Protein AF-A0A9X2BJW7-F1 (afdb_monomer)

Mean predicted aligned error: 13.59 Å

Foldseek 3Di:
DDDDPVNVVVVVVVVVVCCCVPPVPPDDLPDQDDDPVDGVLVVLLVVLQVQLVVLQCQLPDWDPDPPPDPDDIDHDPCSVVSNVVSVVSVVVSVVSVVSPPD

Secondary structure (DSSP, 8-state):
----HHHHHHHHHHHHHHHHHHTS-----S---B-SS-BHHHHHHHHHHHHHHHHHHH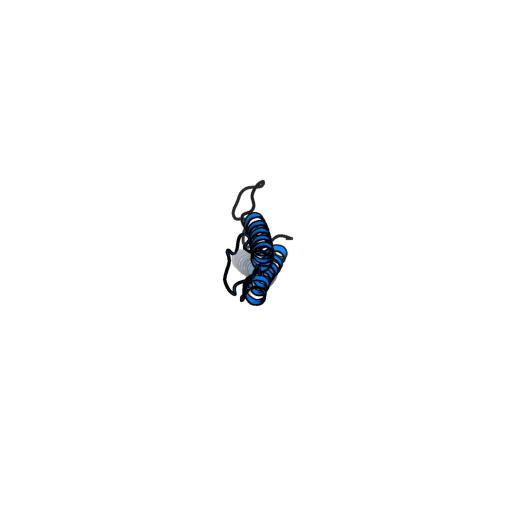HH-------SSS------TTHHHHHHHHHHHHHHHHHHHHHH--

Nearest PDB structures (foldseek):
  6pe5-assembly1_F  TM=5.100E-01  e=5.470E+00  Saccharomyces cerevisiae S288C
  5nx8-assembly1_D  TM=3.318E-01  e=5.470E+00  Homo sapiens neanderthalensis

pLDDT: mean 80.46, std 16.01, range [47.25, 98.38]

Radius of gyration: 28.2 Å; Cα contacts (8 Å, |Δi|>4): 77; chains: 1; bounding box: 73×37×74 Å

Organism: NCBI:txid2847292

Solvent-accessible surface area (backbone atoms only — not comparable to full-atom values): 6011 Å² total; per-residue (Å²): 136,85,81,50,74,67,61,53,52,52,55,50,50,54,50,51,52,49,42,44,70,74,69,45,80,83,68,71,77,92,76,80,55,66,60,98,88,44,47,53,63,57,57,50,31,52,48,24,49,51,52,19,56,49,23,47,49,58,27,65,40,65,54,79,85,66,63,99,61,99,65,69,75,48,55,53,94,57,21,67,62,35,37,49,54,15,48,54,30,46,54,52,24,54,60,44,52,67,70,67,75,117

Structure (mmCIF, N/CA/C/O backbone):
data_AF-A0A9X2BJW7-F1
#
_entry.id   AF-A0A9X2BJW7-F1
#
loop_
_atom_site.group_PDB
_atom_site.id
_atom_site.type_symbol
_atom_site.label_atom_id
_atom_site.label_alt_id
_atom_site.label_comp_id
_atom_site.label_asym_id
_atom_site.label_entity_id
_atom_site.label_seq_id
_atom_site.pdbx_PDB_ins_code
_atom_site.Cartn_x
_atom_site.Cartn_y
_atom_site.Cartn_z
_atom_site.occupancy
_atom_site.B_iso_or_equiv
_atom_site.auth_seq_id
_atom_site.auth_comp_id
_atom_site.auth_asym_id
_atom_site.auth_atom_id
_atom_site.pdbx_PDB_model_num
ATOM 1 N N . MET A 1 1 ? -44.249 -27.635 44.454 1.00 53.28 1 MET A N 1
ATOM 2 C CA . MET A 1 1 ? -42.780 -27.591 44.303 1.00 53.28 1 MET A CA 1
ATOM 3 C C . MET A 1 1 ? -42.367 -26.157 44.592 1.00 53.28 1 MET A C 1
ATOM 5 O O . MET A 1 1 ? -42.706 -25.280 43.812 1.00 53.28 1 MET A O 1
ATOM 9 N N . THR A 1 2 ? -41.813 -25.888 45.772 1.00 65.00 2 THR A N 1
ATOM 10 C CA . THR A 1 2 ? -41.494 -24.526 46.228 1.00 65.00 2 THR A CA 1
ATOM 11 C C . THR A 1 2 ? -40.073 -24.205 45.782 1.00 65.00 2 THR A C 1
ATOM 13 O O . THR A 1 2 ? -39.127 -24.809 46.280 1.00 65.00 2 THR A O 1
ATOM 16 N N . THR A 1 3 ? -39.906 -23.318 44.806 1.00 71.56 3 THR A N 1
ATOM 17 C CA . THR A 1 3 ? -38.585 -22.824 44.402 1.00 71.56 3 THR A CA 1
ATOM 18 C C . THR A 1 3 ? -38.044 -21.896 45.484 1.00 71.56 3 THR A C 1
ATOM 20 O O . THR A 1 3 ? -38.729 -20.985 45.947 1.00 71.56 3 THR A O 1
ATOM 23 N N . THR A 1 4 ? -36.815 -22.144 45.930 1.00 84.69 4 THR A N 1
ATOM 24 C CA . THR A 1 4 ? -36.135 -21.280 46.898 1.00 84.69 4 THR A CA 1
ATOM 25 C C . THR A 1 4 ? -35.572 -20.057 46.184 1.00 84.69 4 THR A C 1
ATOM 27 O O . THR A 1 4 ? -35.195 -20.131 45.013 1.00 84.69 4 THR A O 1
ATOM 30 N N . VAL A 1 5 ? -35.459 -18.932 46.894 1.00 80.31 5 VAL A N 1
ATOM 31 C CA . VAL A 1 5 ? -34.861 -17.697 46.355 1.00 80.31 5 VAL A CA 1
ATOM 32 C C . VAL A 1 5 ? -33.465 -17.962 45.764 1.00 80.31 5 VAL A C 1
ATOM 34 O O . VAL A 1 5 ? -33.141 -17.421 44.712 1.00 80.31 5 VAL A O 1
ATOM 37 N N . GLY A 1 6 ? -32.683 -18.872 46.360 1.00 81.56 6 GLY A N 1
ATOM 38 C CA . GLY A 1 6 ? -31.381 -19.298 45.828 1.00 81.56 6 GLY A CA 1
ATOM 39 C C . GLY A 1 6 ? -31.458 -19.913 44.427 1.00 81.56 6 GLY A C 1
ATOM 40 O O . GLY A 1 6 ? -30.734 -19.481 43.535 1.00 81.56 6 GLY A O 1
ATOM 41 N N . SER A 1 7 ? -32.405 -20.829 44.195 1.00 81.31 7 SER A N 1
ATOM 42 C CA . SER A 1 7 ? -32.588 -21.462 42.877 1.00 81.31 7 SER A CA 1
ATOM 43 C C . SER A 1 7 ? -33.005 -20.470 41.782 1.00 81.31 7 SER A C 1
ATOM 45 O O . SER A 1 7 ? -32.645 -20.625 40.619 1.00 81.31 7 SER A O 1
ATOM 47 N N . VAL A 1 8 ? -33.736 -19.410 42.143 1.00 82.12 8 VAL A N 1
ATOM 48 C CA . VAL A 1 8 ? -34.138 -18.356 41.198 1.00 82.12 8 VAL A CA 1
ATOM 49 C C . VAL A 1 8 ? -32.949 -17.470 40.825 1.00 82.12 8 VAL A C 1
ATOM 51 O O . VAL A 1 8 ? -32.811 -17.081 39.663 1.00 82.12 8 VAL A O 1
ATOM 54 N N . LEU A 1 9 ? -32.071 -17.176 41.788 1.00 83.25 9 LEU A N 1
ATOM 55 C CA . LEU A 1 9 ? -30.864 -16.382 41.557 1.00 83.25 9 LEU A CA 1
ATOM 56 C C . LEU A 1 9 ? -29.843 -17.125 40.685 1.00 83.25 9 LEU A C 1
ATOM 58 O O . LEU A 1 9 ? -29.276 -16.515 39.779 1.00 83.25 9 LEU A O 1
ATOM 62 N N . GLU A 1 10 ? -29.654 -18.429 40.896 1.00 82.94 10 GLU A N 1
ATOM 63 C CA . GLU A 1 10 ? -28.777 -19.258 40.053 1.00 82.94 10 GLU A CA 1
ATOM 64 C C . GLU A 1 10 ? -29.280 -19.329 38.608 1.00 82.94 10 GLU A C 1
ATOM 66 O O . GLU A 1 10 ? -28.542 -18.995 37.682 1.00 82.94 10 GLU A O 1
ATOM 71 N N . ASN A 1 11 ? -30.569 -19.618 38.408 1.00 83.38 11 ASN A N 1
ATOM 72 C CA . ASN A 1 11 ? -31.164 -19.653 37.070 1.00 83.38 11 ASN A CA 1
ATOM 73 C C . ASN A 1 11 ? -31.084 -18.294 36.349 1.00 83.38 11 ASN A C 1
ATOM 75 O O . ASN A 1 11 ? -30.862 -18.233 35.139 1.00 83.38 11 ASN A O 1
ATOM 79 N N . SER A 1 12 ? -31.239 -17.190 37.087 1.00 83.50 12 SER A N 1
ATOM 80 C CA . SER A 1 12 ? -31.132 -15.838 36.525 1.00 83.50 12 SER A CA 1
ATOM 81 C C . SER A 1 12 ? -29.698 -15.513 36.101 1.00 83.50 12 SER A C 1
ATOM 83 O O . SER A 1 12 ? -29.485 -14.923 35.041 1.00 83.50 12 SER A O 1
ATOM 85 N N . ARG A 1 13 ? -28.703 -15.928 36.896 1.00 83.00 13 ARG A N 1
ATOM 86 C CA . ARG A 1 13 ? -27.281 -15.774 36.564 1.00 83.00 13 ARG A CA 1
ATOM 87 C C . ARG A 1 13 ? -26.930 -16.525 35.283 1.00 83.00 13 ARG A C 1
ATOM 89 O O . ARG A 1 13 ? -26.297 -15.942 34.406 1.00 83.00 13 ARG A O 1
ATOM 96 N N . ASP A 1 14 ? -27.362 -17.774 35.155 1.00 84.75 14 ASP A N 1
ATOM 97 C CA . ASP A 1 14 ? -27.057 -18.601 33.984 1.00 84.75 14 ASP A CA 1
ATOM 98 C C . ASP A 1 14 ? -27.730 -18.073 32.717 1.00 84.75 14 ASP A C 1
ATOM 100 O O . ASP A 1 14 ? -27.135 -18.100 31.637 1.00 84.75 14 ASP A O 1
ATOM 104 N N . TYR A 1 15 ? -28.938 -17.519 32.840 1.00 82.75 15 TYR A N 1
ATOM 105 C CA . TYR A 1 15 ? -29.616 -16.849 31.734 1.00 82.75 15 TYR A CA 1
ATOM 106 C C . TYR A 1 15 ? -28.870 -15.584 31.285 1.00 82.75 15 TYR A C 1
ATOM 108 O O . TYR A 1 15 ? -28.657 -15.387 30.089 1.00 82.75 15 TYR A O 1
ATOM 116 N N . ILE A 1 16 ? -28.413 -14.751 32.228 1.00 80.69 16 ILE A N 1
ATOM 117 C CA . ILE A 1 16 ? -27.643 -13.533 31.931 1.00 80.69 16 ILE A CA 1
ATOM 118 C C . ILE A 1 16 ? -26.294 -13.882 31.297 1.00 80.69 16 ILE A C 1
ATOM 120 O O . ILE A 1 16 ? -25.926 -13.291 30.285 1.00 80.69 16 ILE A O 1
ATOM 124 N N . ILE A 1 17 ? -25.573 -14.865 31.845 1.00 76.38 17 ILE A N 1
ATOM 125 C CA . ILE A 1 17 ? -24.291 -15.321 31.292 1.00 76.38 17 ILE A CA 1
ATOM 126 C C . ILE A 1 17 ? -24.491 -15.877 29.879 1.00 76.38 17 ILE A C 1
ATOM 128 O O . ILE A 1 17 ? -23.757 -15.495 28.971 1.00 76.38 17 ILE A O 1
ATOM 132 N N . ASN A 1 18 ? -25.513 -16.707 29.653 1.00 78.25 18 ASN A N 1
ATOM 133 C CA . ASN A 1 18 ? -25.819 -17.213 28.316 1.00 78.25 18 ASN A CA 1
ATOM 134 C C . ASN A 1 18 ? -26.231 -16.102 27.350 1.00 78.25 18 ASN A C 1
ATOM 136 O O . ASN A 1 18 ? -25.861 -16.163 26.180 1.00 78.25 18 ASN A O 1
ATOM 140 N N . ALA A 1 19 ? -26.959 -15.081 27.804 1.00 78.19 19 ALA A N 1
ATOM 141 C CA . ALA A 1 19 ? -27.346 -13.970 26.947 1.00 78.19 19 ALA A CA 1
ATOM 142 C C . ALA A 1 19 ? -26.160 -13.073 26.571 1.00 78.19 19 ALA A C 1
ATOM 144 O O . ALA A 1 19 ? -26.017 -12.682 25.411 1.00 78.19 19 ALA A O 1
ATOM 145 N N . LEU A 1 20 ? -25.267 -12.814 27.525 1.00 70.94 20 LEU A N 1
ATOM 146 C CA . LEU A 1 20 ? -24.033 -12.074 27.294 1.00 70.94 20 LEU A CA 1
ATOM 147 C C . LEU A 1 20 ? -23.070 -12.846 26.390 1.00 70.94 20 LEU A C 1
ATOM 149 O O . LEU A 1 20 ? -22.487 -12.266 25.490 1.00 70.94 20 LEU A O 1
ATOM 153 N N . ILE A 1 21 ? -22.917 -14.156 26.569 1.00 69.06 21 ILE A N 1
ATOM 154 C CA . ILE A 1 21 ? -21.984 -14.946 25.753 1.00 69.06 21 ILE A CA 1
ATOM 155 C C . ILE A 1 21 ? -22.536 -15.190 24.341 1.00 69.06 21 ILE A C 1
ATOM 157 O O . ILE A 1 21 ? -21.788 -15.081 23.368 1.00 69.06 21 ILE A O 1
ATOM 161 N N . ASN A 1 22 ? -23.831 -15.504 24.212 1.00 66.25 22 ASN A N 1
ATOM 162 C CA . ASN A 1 22 ? -24.408 -15.951 22.941 1.00 66.25 22 ASN A CA 1
ATOM 163 C C . ASN A 1 22 ? -25.066 -14.830 22.121 1.00 66.25 22 ASN A C 1
ATOM 165 O O . ASN A 1 22 ? -25.082 -14.926 20.895 1.00 66.25 22 ASN A O 1
ATOM 169 N N . TYR A 1 23 ? -25.592 -13.773 22.756 1.00 61.97 23 TYR A N 1
ATOM 170 C CA . TYR A 1 23 ? -26.359 -12.724 22.063 1.00 61.97 23 TYR A CA 1
ATOM 171 C C . TYR A 1 23 ? -25.705 -11.334 22.106 1.00 61.97 23 TYR A C 1
ATOM 173 O O . TYR A 1 23 ? -25.802 -10.599 21.125 1.00 61.97 23 TYR A O 1
ATOM 181 N N . GLN A 1 24 ? -24.997 -10.961 23.179 1.00 55.06 24 GLN A N 1
ATOM 182 C CA . GLN A 1 24 ? -24.246 -9.699 23.244 1.00 55.06 24 GLN A CA 1
ATOM 183 C C . GLN A 1 24 ? -22.754 -9.940 23.058 1.00 55.06 24 GLN A C 1
ATOM 185 O O . GLN A 1 24 ? -22.007 -10.128 24.005 1.00 55.06 24 GLN A O 1
ATOM 190 N N . ARG A 1 25 ? -22.281 -9.879 21.816 1.00 47.25 25 ARG A N 1
ATOM 191 C CA . ARG A 1 25 ? -20.863 -10.079 21.503 1.00 47.25 25 ARG A CA 1
ATOM 192 C C . ARG A 1 25 ? -19.981 -8.958 22.097 1.00 47.25 25 ARG A C 1
ATOM 194 O O . ARG A 1 25 ? -19.617 -8.015 21.403 1.00 47.25 25 ARG A O 1
ATOM 201 N N . LEU A 1 26 ? -19.603 -9.078 23.370 1.00 48.66 26 LEU A N 1
ATOM 202 C CA . LEU A 1 26 ? -18.665 -8.203 24.078 1.00 48.66 26 LEU A CA 1
ATOM 203 C C . LEU A 1 26 ? -17.226 -8.573 23.697 1.00 48.66 26 LEU A C 1
ATOM 205 O O . LEU A 1 26 ? -16.457 -9.103 24.494 1.00 48.66 26 LEU A O 1
ATOM 209 N N . GLN A 1 27 ? -16.861 -8.341 22.437 1.00 52.19 27 GLN A N 1
ATOM 210 C CA . GLN A 1 27 ? -15.456 -8.348 22.042 1.00 52.19 27 GLN A CA 1
ATOM 211 C C . GLN A 1 27 ? -14.905 -6.943 22.260 1.00 52.19 27 GLN A C 1
ATOM 213 O O . GLN A 1 27 ? -15.322 -6.010 21.576 1.00 52.19 27 GLN A O 1
ATOM 218 N N . ALA A 1 28 ? -13.964 -6.797 23.198 1.00 49.62 28 ALA A N 1
ATOM 219 C CA . ALA A 1 28 ? -13.106 -5.617 23.234 1.00 49.62 28 ALA A CA 1
ATOM 220 C C . ALA A 1 28 ? -12.512 -5.393 21.825 1.00 49.62 28 ALA A C 1
ATOM 222 O O . ALA A 1 28 ? -12.216 -6.387 21.143 1.00 49.62 28 ALA A O 1
ATOM 223 N N . PRO A 1 29 ? -12.385 -4.136 21.351 1.00 51.03 29 PRO A N 1
ATOM 224 C CA . PRO A 1 29 ? -11.863 -3.847 20.018 1.00 51.03 29 PRO A CA 1
ATOM 225 C C . PRO A 1 29 ? -10.540 -4.592 19.832 1.00 51.03 29 PRO A C 1
ATOM 227 O O . PRO A 1 29 ? -9.635 -4.489 20.657 1.00 51.03 29 PRO A O 1
ATOM 230 N N . LYS A 1 30 ? -10.476 -5.443 18.800 1.00 53.72 30 LYS A N 1
ATOM 231 C CA . LYS A 1 30 ? -9.541 -6.578 18.766 1.00 53.72 30 LYS A CA 1
ATOM 232 C C . LYS A 1 30 ? -8.063 -6.208 18.745 1.00 53.72 30 LYS A C 1
ATOM 234 O O . LYS A 1 30 ? -7.253 -7.106 18.941 1.00 53.72 30 LYS A O 1
ATOM 239 N N . THR A 1 31 ? -7.682 -4.952 18.535 1.00 50.12 31 THR A N 1
ATOM 240 C CA . THR A 1 31 ? -6.294 -4.507 18.692 1.00 50.12 31 THR A CA 1
ATOM 241 C C . THR A 1 31 ? -6.258 -2.981 18.823 1.00 50.12 31 THR A C 1
ATOM 243 O O . THR A 1 31 ? -6.372 -2.278 17.826 1.00 50.12 31 THR A O 1
ATOM 246 N N . TRP A 1 32 ? -6.088 -2.457 20.039 1.00 53.97 32 TRP A N 1
ATOM 247 C CA . TRP A 1 32 ? -5.494 -1.131 20.245 1.00 53.97 32 TRP A CA 1
ATOM 248 C C . TRP A 1 32 ? -4.088 -1.371 20.788 1.00 53.97 32 TRP A C 1
ATOM 250 O O . TRP A 1 32 ? -3.906 -1.602 21.980 1.00 53.97 32 TRP A O 1
ATOM 260 N N . ILE A 1 33 ? -3.098 -1.427 19.899 1.00 55.47 33 ILE A N 1
ATOM 261 C CA . ILE A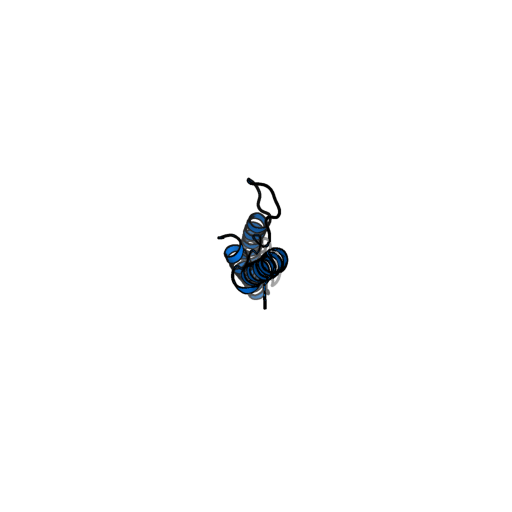 1 33 ? -1.690 -1.472 20.301 1.00 55.47 33 ILE A CA 1
ATOM 262 C C . ILE A 1 33 ? -1.203 -0.025 20.221 1.00 55.47 33 ILE A C 1
ATOM 264 O O . ILE A 1 33 ? -0.980 0.476 19.122 1.00 55.47 33 ILE A O 1
ATOM 268 N N . GLY A 1 34 ? -1.123 0.656 21.367 1.00 55.34 34 GLY A N 1
ATOM 269 C CA . GLY A 1 34 ? -0.607 2.027 21.470 1.00 55.34 34 GLY A CA 1
ATOM 270 C C . GLY A 1 34 ? -1.376 2.933 22.444 1.00 55.34 34 GLY A C 1
ATOM 271 O O . GLY A 1 34 ? -2.173 2.446 23.248 1.00 55.34 34 GLY A O 1
ATOM 272 N N . SER A 1 35 ? -1.103 4.242 22.404 1.00 58.06 35 SER A N 1
ATOM 273 C CA . SER A 1 35 ? -1.732 5.274 23.251 1.00 58.06 35 SER A CA 1
ATOM 274 C C . SER A 1 35 ? -2.949 5.917 22.561 1.00 58.06 35 SER A C 1
ATOM 276 O O . SER A 1 35 ? -3.368 5.475 21.492 1.00 58.06 35 SER A O 1
ATOM 278 N N . LYS A 1 36 ? -3.552 6.957 23.162 1.00 55.03 36 LYS A N 1
ATOM 279 C 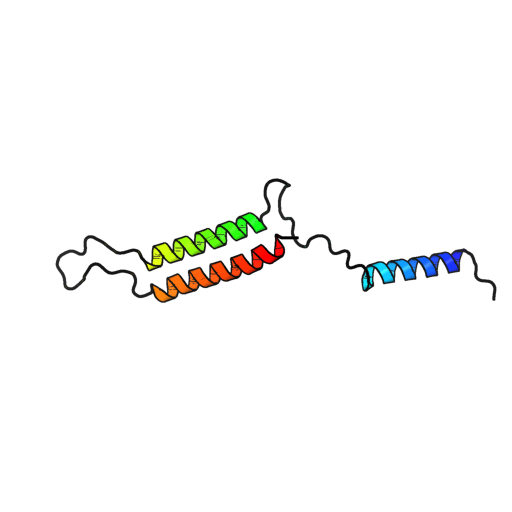CA . LYS A 1 36 ? -4.585 7.770 22.484 1.00 55.03 36 LYS A CA 1
ATOM 280 C C . LYS A 1 36 ? -4.032 8.479 21.241 1.00 55.03 36 LYS A C 1
ATOM 282 O O . LYS A 1 36 ? -4.805 8.784 20.339 1.00 55.03 36 LYS A O 1
ATOM 287 N N . GLU A 1 37 ? -2.730 8.747 21.228 1.00 55.59 37 GLU A N 1
ATOM 288 C CA . GLU A 1 37 ? -2.028 9.518 20.204 1.00 55.59 37 GLU A CA 1
ATOM 289 C C . GLU A 1 37 ? -1.415 8.637 19.102 1.00 55.59 37 GLU A C 1
ATOM 291 O O . GLU A 1 37 ? -1.398 9.052 17.948 1.00 55.59 37 GLU A O 1
ATOM 296 N N . GLU A 1 38 ? -0.966 7.418 19.421 1.00 56.66 38 GLU A N 1
ATOM 297 C CA . GLU A 1 38 ? -0.349 6.498 18.454 1.00 56.66 38 GLU A CA 1
ATOM 298 C C . GLU A 1 38 ? -1.069 5.150 18.430 1.00 56.66 38 GLU A C 1
ATOM 300 O O . GLU A 1 38 ? -1.138 4.446 19.435 1.00 56.66 38 GLU A O 1
ATOM 305 N N . ASN A 1 39 ? -1.572 4.763 17.259 1.00 74.25 39 ASN A N 1
ATOM 306 C CA . ASN A 1 39 ? -2.160 3.451 17.018 1.00 74.25 39 ASN A CA 1
ATOM 307 C C . ASN A 1 39 ? -1.280 2.699 16.016 1.00 74.25 39 ASN A C 1
ATOM 309 O O . ASN A 1 39 ? -1.151 3.107 14.863 1.00 74.25 39 ASN A O 1
ATOM 313 N N . VAL A 1 40 ? -0.701 1.574 16.437 1.00 81.25 40 VAL A N 1
ATOM 314 C CA . VAL A 1 40 ? 0.201 0.763 15.603 1.00 81.25 40 VAL A CA 1
ATOM 315 C C . VAL A 1 40 ? -0.459 0.291 14.304 1.00 81.25 40 VAL A C 1
ATOM 317 O O . VAL A 1 40 ? 0.234 0.109 13.309 1.00 81.25 40 VAL A O 1
ATOM 320 N N . LEU A 1 41 ? -1.785 0.138 14.255 1.00 83.81 41 LEU A N 1
ATOM 321 C CA . LEU A 1 41 ? -2.484 -0.207 13.014 1.00 83.81 41 LEU A CA 1
ATOM 322 C C . LEU A 1 41 ? -2.528 0.961 12.021 1.00 83.81 41 LEU A C 1
ATOM 324 O O . LEU A 1 41 ? -2.496 0.729 10.815 1.00 83.81 41 LEU A O 1
ATOM 328 N N . ILE A 1 42 ? -2.577 2.203 12.510 1.00 83.12 42 ILE A N 1
ATOM 329 C CA . ILE A 1 42 ? -2.468 3.397 11.661 1.00 83.12 42 ILE A CA 1
ATOM 330 C C . ILE A 1 42 ? -1.040 3.501 11.125 1.00 83.12 42 ILE A C 1
ATOM 332 O O . ILE A 1 42 ? -0.867 3.584 9.915 1.00 83.12 42 ILE A O 1
ATOM 336 N N . LEU A 1 43 ? -0.031 3.362 11.992 1.00 87.00 43 LEU A N 1
ATOM 337 C CA . LEU A 1 43 ? 1.378 3.354 11.575 1.00 87.00 43 LEU A CA 1
ATOM 338 C C . LEU A 1 43 ? 1.671 2.242 10.558 1.00 87.00 43 LEU A C 1
ATOM 340 O O . LEU A 1 43 ? 2.405 2.444 9.595 1.00 87.00 43 LEU A O 1
ATOM 344 N N . LEU A 1 44 ? 1.066 1.064 10.734 1.00 90.31 44 LEU A N 1
ATOM 345 C CA . LEU A 1 44 ? 1.176 -0.030 9.774 1.00 90.31 44 LEU A CA 1
ATOM 346 C C . LEU A 1 44 ? 0.504 0.317 8.439 1.00 90.31 44 LEU A C 1
ATOM 348 O O . LEU A 1 44 ? 1.065 0.024 7.389 1.00 90.31 44 LEU A O 1
ATOM 352 N N . SER A 1 45 ? -0.671 0.950 8.460 1.00 90.94 45 SER A N 1
ATOM 353 C CA . SER A 1 45 ? -1.355 1.424 7.249 1.00 90.94 45 SER A CA 1
ATOM 354 C C . SER A 1 45 ? -0.518 2.461 6.486 1.00 90.94 45 SER A C 1
ATOM 356 O O . SER A 1 45 ? -0.375 2.375 5.265 1.00 90.94 45 SER A O 1
ATOM 358 N N . GLU A 1 46 ? 0.093 3.405 7.201 1.00 93.06 46 GLU A N 1
ATOM 359 C CA . GLU A 1 46 ? 0.997 4.409 6.632 1.00 93.06 46 GLU A CA 1
ATOM 360 C C . GLU A 1 46 ? 2.266 3.769 6.061 1.00 93.06 46 GLU A C 1
ATOM 362 O O . GLU A 1 46 ? 2.664 4.083 4.941 1.00 93.06 46 GLU A O 1
ATOM 367 N N . LEU A 1 47 ? 2.855 2.797 6.762 1.00 95.69 47 LEU A N 1
ATOM 368 C CA . LEU A 1 47 ? 3.997 2.042 6.252 1.00 95.69 47 LEU A CA 1
ATOM 369 C C . LEU A 1 47 ? 3.661 1.310 4.944 1.00 95.69 47 LEU A C 1
ATOM 371 O O . LEU A 1 47 ? 4.451 1.356 4.005 1.00 95.69 47 LEU A O 1
ATOM 375 N N . MET A 1 48 ? 2.492 0.667 4.847 1.00 96.94 48 MET A N 1
ATOM 376 C CA . MET A 1 48 ? 2.066 -0.024 3.619 1.00 96.94 48 MET A CA 1
ATOM 377 C C . MET A 1 48 ? 1.903 0.945 2.440 1.00 96.94 48 MET A C 1
ATOM 379 O O . MET A 1 48 ? 2.213 0.591 1.299 1.00 96.94 48 MET A O 1
ATOM 383 N N . GLN A 1 49 ? 1.461 2.177 2.710 1.00 97.25 49 GLN A N 1
ATOM 384 C CA . GLN A 1 49 ? 1.404 3.241 1.710 1.00 97.25 49 GLN A CA 1
ATOM 385 C C . GLN A 1 49 ? 2.811 3.645 1.244 1.00 97.25 49 GLN A C 1
ATOM 387 O O . GLN A 1 49 ? 3.066 3.672 0.042 1.00 97.25 49 GLN A O 1
ATOM 392 N N . VAL A 1 50 ? 3.747 3.862 2.174 1.00 98.12 50 VAL A N 1
ATOM 393 C CA . VAL A 1 50 ? 5.145 4.193 1.845 1.00 98.12 50 VAL A CA 1
ATOM 394 C C . VAL A 1 50 ? 5.813 3.074 1.040 1.00 98.12 50 VAL A C 1
ATOM 396 O O . VAL A 1 50 ? 6.531 3.348 0.082 1.00 98.12 50 VAL A O 1
ATOM 399 N N . VAL A 1 51 ? 5.563 1.805 1.379 1.00 98.25 51 VAL A N 1
ATOM 400 C CA . VAL A 1 51 ? 6.093 0.654 0.626 1.00 98.25 51 VAL A CA 1
ATOM 401 C C . VAL A 1 51 ? 5.564 0.638 -0.809 1.00 98.25 51 VAL A C 1
ATOM 403 O O . VAL A 1 51 ? 6.337 0.393 -1.734 1.00 98.25 51 VAL A O 1
ATOM 406 N N . LYS A 1 52 ? 4.277 0.945 -1.014 1.00 97.94 52 LYS A N 1
ATOM 407 C CA . LYS A 1 52 ? 3.699 1.070 -2.356 1.00 97.94 52 LYS A CA 1
ATOM 408 C C . LYS A 1 52 ? 4.366 2.191 -3.153 1.00 97.94 52 LYS A C 1
ATOM 410 O O . LYS A 1 52 ? 4.803 1.961 -4.273 1.00 97.94 52 LYS A O 1
ATOM 415 N N . GLU A 1 53 ? 4.496 3.375 -2.566 1.00 98.12 53 GLU A N 1
ATOM 416 C CA . GLU A 1 53 ? 5.124 4.529 -3.224 1.00 98.12 53 GLU A CA 1
ATOM 417 C C . GLU A 1 53 ? 6.599 4.274 -3.560 1.00 98.12 53 GLU A C 1
ATOM 419 O O . GLU A 1 53 ? 7.091 4.676 -4.621 1.00 98.12 53 GLU A O 1
ATOM 424 N N . LEU A 1 54 ? 7.308 3.556 -2.685 1.00 98.19 54 LEU A N 1
ATOM 425 C CA . LEU A 1 54 ? 8.674 3.117 -2.937 1.00 98.19 54 LEU A CA 1
ATOM 426 C C . LEU A 1 54 ? 8.733 2.124 -4.102 1.00 98.19 54 LEU A C 1
ATOM 428 O O . LEU A 1 54 ? 9.609 2.252 -4.956 1.00 98.19 54 LEU A O 1
ATOM 432 N N . ALA A 1 55 ? 7.809 1.163 -4.161 1.00 98.38 55 ALA A N 1
ATOM 433 C CA . ALA A 1 55 ? 7.713 0.218 -5.267 1.00 98.38 55 ALA A CA 1
ATOM 434 C C . ALA A 1 55 ? 7.412 0.938 -6.593 1.00 98.38 55 ALA A C 1
ATOM 436 O O . ALA A 1 55 ? 8.099 0.694 -7.581 1.00 98.38 55 ALA A O 1
ATOM 437 N N . ASP A 1 56 ? 6.485 1.897 -6.610 1.00 97.94 56 ASP A N 1
ATOM 438 C CA . ASP A 1 56 ? 6.174 2.707 -7.795 1.00 97.94 56 ASP A CA 1
ATOM 439 C C . ASP A 1 56 ? 7.391 3.532 -8.261 1.00 97.94 56 ASP A C 1
ATOM 441 O O . ASP A 1 56 ? 7.724 3.578 -9.450 1.00 97.94 56 ASP A O 1
ATOM 445 N N . THR A 1 57 ? 8.126 4.131 -7.321 1.00 97.94 57 THR A N 1
ATOM 446 C CA . THR A 1 57 ? 9.370 4.860 -7.621 1.00 97.94 57 THR A CA 1
ATOM 447 C C . THR A 1 57 ? 10.437 3.921 -8.184 1.00 97.94 57 THR A C 1
ATOM 449 O O . THR A 1 57 ? 11.109 4.231 -9.169 1.00 97.94 57 THR A O 1
ATOM 452 N N . LEU A 1 58 ? 10.586 2.736 -7.593 1.00 97.19 58 LEU A N 1
ATOM 453 C CA . LEU A 1 58 ? 11.561 1.750 -8.036 1.00 97.19 58 LEU A CA 1
ATOM 454 C C . LEU A 1 58 ? 11.170 1.134 -9.385 1.00 97.19 58 LEU A C 1
ATOM 456 O O . LEU A 1 58 ? 12.047 0.846 -10.187 1.00 97.19 58 LEU A O 1
ATOM 460 N N . ALA A 1 59 ? 9.891 0.970 -9.700 1.00 97.50 59 ALA A N 1
ATOM 461 C CA . ALA A 1 59 ? 9.466 0.474 -11.007 1.00 97.50 59 ALA A CA 1
ATOM 462 C C . ALA A 1 59 ? 9.754 1.476 -12.140 1.00 97.50 59 ALA A C 1
ATOM 464 O O . ALA A 1 59 ? 9.911 1.076 -13.294 1.00 97.50 59 ALA A O 1
ATOM 465 N N . THR A 1 60 ? 9.853 2.769 -11.818 1.00 95.88 60 THR A N 1
ATOM 466 C CA . THR A 1 60 ? 10.007 3.855 -12.800 1.00 95.88 60 THR A CA 1
ATOM 467 C C . THR A 1 60 ? 11.409 4.458 -12.863 1.00 95.88 60 THR A C 1
ATOM 469 O O . THR A 1 60 ? 11.687 5.244 -13.771 1.00 95.88 60 THR A O 1
ATOM 472 N N . HIS A 1 61 ? 12.312 4.100 -11.944 1.00 95.19 61 HIS A N 1
ATOM 473 C CA . HIS A 1 61 ? 13.664 4.655 -11.949 1.00 95.19 61 HIS A CA 1
ATOM 474 C C . HIS A 1 61 ? 14.429 4.292 -13.227 1.00 95.19 61 HIS A C 1
ATOM 476 O O . HIS A 1 61 ? 14.180 3.276 -13.869 1.00 95.19 61 HIS A O 1
ATOM 482 N N . THR A 1 62 ? 15.407 5.116 -13.591 1.00 90.69 62 THR A N 1
ATOM 483 C CA . THR A 1 62 ? 16.269 4.874 -14.753 1.00 90.69 62 THR A CA 1
ATOM 484 C C . THR A 1 62 ? 17.727 5.067 -14.376 1.00 90.69 62 THR A C 1
ATOM 486 O O . THR A 1 62 ? 18.048 5.989 -13.626 1.00 90.69 62 THR A O 1
ATOM 489 N N . HIS A 1 63 ? 18.623 4.261 -14.940 1.00 83.31 63 HIS A N 1
ATOM 490 C CA . HIS A 1 63 ? 20.064 4.448 -14.768 1.00 83.31 63 HIS A CA 1
ATOM 491 C C . HIS A 1 63 ? 20.613 5.442 -15.797 1.00 83.31 63 HIS A C 1
ATOM 493 O O . HIS A 1 63 ? 20.553 5.186 -16.999 1.00 83.31 63 HIS A O 1
ATOM 499 N N . SER A 1 64 ? 21.166 6.564 -15.335 1.00 76.81 64 SER A N 1
ATOM 500 C CA . SER A 1 64 ? 21.893 7.514 -16.183 1.00 76.81 64 SER A CA 1
ATOM 501 C C . SER A 1 64 ? 23.373 7.129 -16.314 1.00 76.81 64 SER A C 1
ATOM 503 O O . SER A 1 64 ? 23.894 6.323 -15.546 1.00 76.81 64 SER A O 1
ATOM 505 N N . GLY A 1 65 ? 24.065 7.702 -17.304 1.00 68.12 65 GLY A N 1
ATOM 506 C CA . GLY A 1 65 ? 25.519 7.543 -17.434 1.00 68.12 65 GLY A CA 1
ATO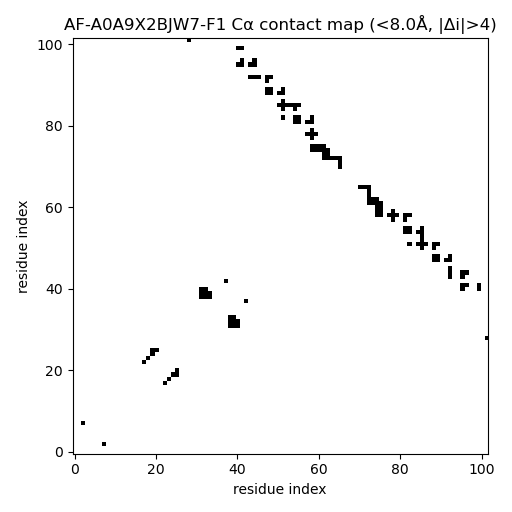M 507 C C . GLY A 1 65 ? 25.974 6.204 -18.015 1.00 68.12 65 GLY A C 1
ATOM 508 O O . GLY A 1 65 ? 27.092 5.772 -17.746 1.00 68.12 65 GLY A O 1
ATOM 509 N N . VAL A 1 66 ? 25.137 5.549 -18.824 1.00 67.25 66 VAL A N 1
ATOM 510 C CA . VAL A 1 66 ? 25.565 4.378 -19.596 1.00 67.25 66 VAL A CA 1
ATOM 511 C C . VAL A 1 66 ? 26.631 4.824 -20.610 1.00 67.25 66 VAL A C 1
ATOM 513 O O . VAL A 1 66 ? 26.333 5.540 -21.565 1.00 67.25 66 VAL A O 1
ATOM 516 N N . VAL A 1 67 ? 27.893 4.477 -20.343 1.00 69.69 67 VAL A N 1
ATOM 517 C CA . VAL A 1 67 ? 29.068 4.823 -21.166 1.00 69.69 67 VAL A CA 1
ATOM 518 C C . VAL A 1 67 ? 29.092 3.990 -22.455 1.00 69.69 67 VAL A C 1
ATOM 520 O O . VAL A 1 67 ? 28.405 2.975 -22.550 1.00 69.69 67 VAL A O 1
ATOM 523 N N . ALA A 1 68 ? 29.888 4.412 -23.444 1.00 59.44 68 ALA A N 1
ATOM 524 C CA . ALA A 1 68 ? 29.941 3.821 -24.784 1.00 59.44 68 ALA A CA 1
ATOM 525 C C . ALA A 1 68 ? 30.002 2.275 -24.778 1.00 59.44 68 ALA A C 1
ATOM 527 O O . ALA A 1 68 ? 30.969 1.664 -24.328 1.00 59.44 68 ALA A O 1
ATOM 528 N N . GLY A 1 69 ? 28.938 1.667 -25.305 1.00 69.38 69 GLY A N 1
ATOM 529 C CA . GLY A 1 69 ? 28.654 0.235 -25.392 1.00 69.38 69 GLY A CA 1
ATOM 530 C C . GLY A 1 69 ? 27.221 0.046 -25.924 1.00 69.38 69 GLY A C 1
ATOM 531 O O . GLY A 1 69 ? 26.513 1.036 -26.100 1.00 69.38 69 GLY A O 1
ATOM 532 N N . PRO A 1 70 ? 26.742 -1.181 -26.197 1.00 71.38 70 PRO A N 1
ATOM 533 C CA . PRO A 1 70 ? 25.398 -1.400 -26.754 1.00 71.38 70 PRO A CA 1
ATOM 534 C C . PRO A 1 70 ? 24.251 -1.129 -25.758 1.00 71.38 70 PRO A C 1
ATOM 536 O O . PRO A 1 70 ? 23.077 -1.228 -26.117 1.00 71.38 70 PRO A O 1
ATOM 539 N N . ALA A 1 71 ? 24.566 -0.832 -24.496 1.00 70.62 71 ALA A N 1
ATOM 540 C CA . ALA A 1 71 ? 23.579 -0.566 -23.461 1.00 70.62 71 ALA A CA 1
ATOM 541 C C . ALA A 1 71 ? 23.010 0.861 -23.581 1.00 70.62 71 ALA A C 1
ATOM 543 O O . ALA A 1 71 ? 23.697 1.798 -23.973 1.00 70.62 71 ALA A O 1
ATOM 544 N N . THR A 1 72 ? 21.736 1.029 -23.225 1.00 75.69 72 THR A N 1
ATOM 545 C CA . THR A 1 72 ? 20.994 2.301 -23.293 1.00 75.69 72 THR A CA 1
ATOM 546 C C . THR A 1 72 ? 20.329 2.585 -21.950 1.00 75.69 72 THR A C 1
ATOM 548 O O . THR A 1 72 ? 19.976 1.645 -21.237 1.00 75.69 72 THR A O 1
ATOM 551 N N . THR A 1 73 ? 20.147 3.865 -21.604 1.00 84.88 73 THR A N 1
ATOM 552 C CA . THR A 1 73 ? 19.370 4.294 -20.428 1.00 84.88 73 THR A CA 1
ATOM 553 C C . THR A 1 73 ? 17.974 3.684 -20.481 1.00 84.88 73 THR A C 1
ATOM 555 O O . THR A 1 73 ? 17.197 3.984 -21.389 1.00 84.88 73 THR A O 1
ATOM 558 N N . LYS A 1 74 ? 17.662 2.815 -19.520 1.00 86.56 74 LYS A N 1
ATOM 559 C CA . LYS A 1 74 ? 16.385 2.103 -19.415 1.00 86.56 74 LYS A CA 1
ATOM 560 C C . LYS A 1 74 ? 15.991 1.942 -17.948 1.00 86.56 74 LYS A C 1
ATOM 562 O O . LYS A 1 74 ? 16.842 2.043 -17.061 1.00 86.56 74 LYS A O 1
ATOM 567 N N . GLY A 1 75 ? 14.698 1.721 -17.719 1.00 88.88 75 GLY A N 1
ATOM 568 C CA . GLY A 1 75 ? 14.186 1.292 -16.420 1.00 88.88 75 GLY A CA 1
ATOM 569 C C . GLY A 1 75 ? 14.405 -0.205 -16.169 1.00 88.88 75 GLY A C 1
ATOM 570 O O . GLY A 1 75 ? 14.971 -0.898 -17.024 1.00 88.88 75 GLY A O 1
ATOM 571 N N . PRO A 1 76 ? 13.966 -0.719 -15.010 1.00 93.00 76 PRO A N 1
ATOM 572 C CA . PRO A 1 76 ? 14.151 -2.115 -14.639 1.00 93.00 76 PRO A CA 1
ATOM 573 C C . PRO A 1 76 ? 13.426 -3.068 -15.581 1.00 93.00 76 PRO A C 1
ATOM 575 O O . PRO A 1 76 ? 12.295 -2.824 -15.996 1.00 93.00 76 PRO A O 1
ATOM 578 N N . VAL A 1 77 ? 14.036 -4.225 -15.836 1.00 93.25 77 VAL A N 1
ATOM 579 C CA . VAL A 1 77 ? 13.386 -5.312 -16.586 1.00 93.25 77 VAL A CA 1
ATOM 580 C C . VAL A 1 77 ? 12.184 -5.867 -15.809 1.00 93.25 77 VAL A C 1
ATOM 582 O O . VAL A 1 77 ? 11.205 -6.304 -16.402 1.00 93.25 77 VAL A O 1
ATOM 585 N N . GLN A 1 78 ? 12.237 -5.808 -14.477 1.00 96.31 78 GLN A N 1
ATOM 586 C CA . GLN A 1 78 ? 11.212 -6.305 -13.561 1.00 96.31 78 GLN A CA 1
ATOM 587 C C . GLN A 1 78 ? 10.182 -5.238 -13.155 1.00 96.31 78 GLN A C 1
ATOM 589 O O . GLN A 1 78 ? 9.461 -5.454 -12.186 1.00 96.31 78 GLN A O 1
ATOM 594 N N . ALA A 1 79 ? 10.095 -4.100 -13.856 1.00 96.44 79 ALA A N 1
ATOM 595 C CA . ALA A 1 79 ? 9.220 -2.986 -13.472 1.00 96.44 79 ALA A CA 1
ATOM 596 C C . ALA A 1 79 ? 7.768 -3.420 -13.178 1.00 96.44 79 ALA A C 1
ATOM 598 O O . ALA A 1 79 ? 7.221 -3.020 -12.157 1.00 96.44 79 ALA A O 1
ATOM 599 N N . SER A 1 80 ? 7.189 -4.309 -14.001 1.00 97.31 80 SER A N 1
ATOM 600 C CA . SER A 1 8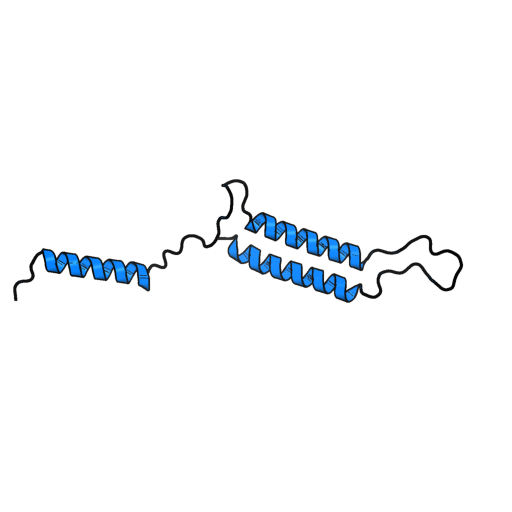0 ? 5.833 -4.850 -13.777 1.00 97.31 80 SER A CA 1
ATOM 601 C C . SER A 1 80 ? 5.699 -5.547 -12.424 1.00 97.31 80 SER A C 1
ATOM 603 O O . SER A 1 80 ? 4.822 -5.209 -11.641 1.00 97.31 80 SER A O 1
ATOM 605 N N . VAL A 1 81 ? 6.615 -6.471 -12.119 1.00 98.19 81 VAL A N 1
ATOM 606 C CA . VAL A 1 81 ? 6.597 -7.251 -10.871 1.00 98.19 81 VAL A CA 1
ATOM 607 C C . VAL A 1 81 ? 6.796 -6.343 -9.656 1.00 98.19 81 VAL A C 1
ATOM 609 O O . VAL A 1 81 ? 6.175 -6.538 -8.616 1.00 98.19 81 VAL A O 1
ATOM 612 N N . ILE A 1 82 ? 7.640 -5.315 -9.783 1.00 98.00 82 ILE A N 1
ATOM 613 C CA . ILE A 1 82 ? 7.848 -4.332 -8.716 1.00 98.00 82 ILE A CA 1
ATOM 614 C C . ILE A 1 82 ? 6.546 -3.561 -8.447 1.00 98.00 82 ILE A C 1
ATOM 616 O O . ILE A 1 82 ? 6.138 -3.456 -7.292 1.00 98.00 82 ILE A O 1
ATOM 620 N N . THR A 1 83 ? 5.865 -3.073 -9.488 1.00 98.12 83 THR A N 1
ATOM 621 C CA . THR A 1 83 ? 4.557 -2.414 -9.343 1.00 98.12 83 THR A CA 1
ATOM 622 C C . THR A 1 83 ? 3.508 -3.357 -8.753 1.00 98.12 83 THR A C 1
ATOM 624 O O . THR A 1 83 ? 2.750 -2.943 -7.878 1.00 98.12 83 THR A O 1
ATOM 627 N N . GLU A 1 84 ? 3.480 -4.626 -9.167 1.00 98.25 84 GLU A N 1
ATOM 628 C CA . GLU A 1 84 ? 2.566 -5.641 -8.623 1.00 98.25 84 GLU A CA 1
ATOM 629 C C . GLU A 1 84 ? 2.747 -5.820 -7.107 1.00 98.25 84 GLU A C 1
ATOM 631 O O . GLU A 1 84 ? 1.765 -5.797 -6.370 1.00 98.25 84 GLU A O 1
ATOM 636 N N . HIS A 1 85 ? 3.980 -5.854 -6.596 1.00 97.38 85 HIS A N 1
ATOM 637 C CA . HIS A 1 85 ? 4.213 -5.876 -5.146 1.00 97.38 85 HIS A CA 1
ATOM 638 C C . HIS A 1 85 ? 3.754 -4.593 -4.431 1.00 97.38 85 HIS A C 1
ATOM 640 O O . HIS A 1 85 ? 3.311 -4.637 -3.280 1.00 97.38 85 HIS A O 1
ATOM 646 N N . GLY A 1 86 ? 3.818 -3.441 -5.104 1.00 97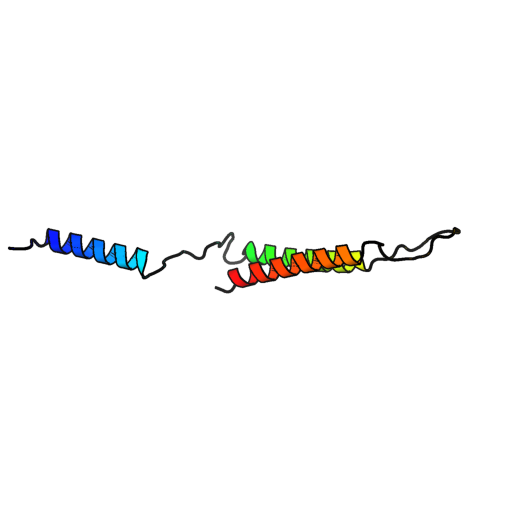.62 86 GLY A N 1
ATOM 647 C CA . GLY A 1 86 ? 3.210 -2.205 -4.608 1.00 97.62 86 GLY A CA 1
ATOM 648 C C . GLY A 1 86 ? 1.682 -2.300 -4.512 1.00 97.62 86 GLY A C 1
ATOM 649 O O . GLY A 1 86 ? 1.085 -1.787 -3.561 1.00 97.62 86 GLY A O 1
ATOM 650 N N . VAL A 1 87 ? 1.041 -2.997 -5.456 1.00 97.88 87 VAL A N 1
ATOM 651 C CA . VAL A 1 87 ? -0.399 -3.299 -5.411 1.00 97.88 87 VAL A CA 1
ATOM 652 C C . VAL A 1 87 ? -0.726 -4.206 -4.227 1.00 97.88 87 VAL A C 1
ATOM 654 O O . VAL A 1 87 ? -1.610 -3.844 -3.453 1.00 97.88 87 VAL A O 1
ATOM 657 N N . ASP A 1 88 ? 0.036 -5.283 -4.008 1.00 98.00 88 ASP A N 1
ATOM 658 C CA . ASP A 1 88 ? -0.142 -6.175 -2.849 1.00 98.00 88 ASP A CA 1
ATOM 659 C C . ASP A 1 88 ? -0.096 -5.396 -1.519 1.00 98.00 88 ASP A C 1
ATOM 661 O O . ASP A 1 88 ? -0.939 -5.581 -0.635 1.00 98.00 88 ASP A O 1
ATOM 665 N N . SER A 1 89 ? 0.863 -4.470 -1.386 1.00 97.50 89 SER A N 1
ATOM 666 C CA . SER A 1 89 ? 0.974 -3.587 -0.216 1.00 97.50 89 SER A CA 1
ATOM 667 C C . SER A 1 89 ? -0.263 -2.694 -0.055 1.00 97.50 89 SER A C 1
ATOM 669 O O . SER A 1 89 ? -0.796 -2.537 1.048 1.00 97.50 89 SER A O 1
ATOM 671 N N . GLY A 1 90 ? -0.779 -2.152 -1.162 1.00 96.88 90 GLY A N 1
ATOM 672 C CA . GLY A 1 90 ? -2.032 -1.395 -1.183 1.00 96.88 90 GLY A CA 1
ATOM 673 C C . GLY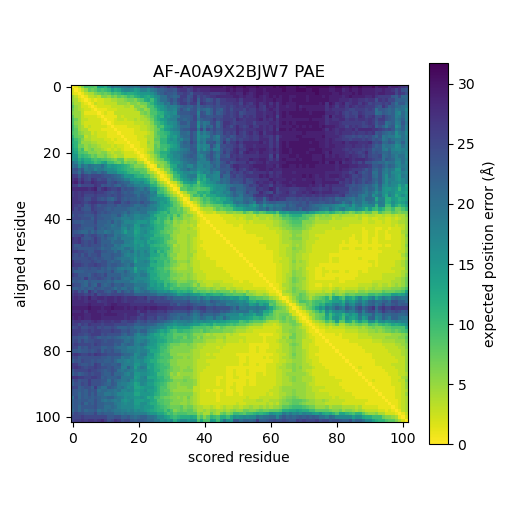 A 1 90 ? -3.242 -2.220 -0.731 1.00 96.88 90 GLY A C 1
ATOM 674 O O . GLY A 1 90 ? -4.063 -1.737 0.051 1.00 96.88 90 GLY A O 1
ATOM 675 N N . ASP A 1 91 ? -3.329 -3.482 -1.141 1.00 96.81 91 ASP A N 1
ATOM 676 C CA . ASP A 1 91 ? -4.409 -4.383 -0.734 1.00 96.81 91 ASP A CA 1
ATOM 677 C C . ASP A 1 91 ? -4.327 -4.735 0.759 1.00 96.81 91 ASP A C 1
ATOM 679 O O . ASP A 1 91 ? -5.346 -4.799 1.461 1.00 96.81 91 ASP A O 1
ATOM 683 N N . PHE A 1 92 ? -3.117 -4.899 1.300 1.00 94.50 92 PHE A N 1
ATOM 684 C CA . PHE A 1 92 ? -2.918 -5.046 2.743 1.00 94.50 92 PHE A CA 1
ATOM 685 C C . PHE A 1 92 ? -3.326 -3.793 3.508 1.00 94.50 92 PHE A C 1
ATOM 687 O O . PHE A 1 92 ? -4.004 -3.910 4.532 1.00 94.50 92 PHE A O 1
ATOM 694 N N . LYS A 1 93 ? -3.002 -2.606 2.989 1.00 93.94 93 LYS A N 1
ATOM 695 C CA . LYS A 1 93 ? -3.459 -1.339 3.561 1.00 93.94 93 LYS A CA 1
ATOM 696 C C . LYS A 1 93 ? -4.984 -1.288 3.655 1.00 93.94 93 LYS A C 1
ATOM 698 O O . LYS A 1 93 ? -5.512 -0.996 4.724 1.00 93.94 93 LYS A O 1
ATOM 703 N N . ILE A 1 94 ? -5.700 -1.651 2.586 1.00 92.94 94 ILE A N 1
ATOM 704 C CA . ILE A 1 94 ? -7.173 -1.690 2.579 1.00 92.94 94 ILE A CA 1
ATOM 705 C C . ILE A 1 94 ? -7.698 -2.603 3.695 1.00 92.94 94 ILE A C 1
ATOM 707 O O . ILE A 1 94 ? -8.615 -2.230 4.429 1.00 92.94 94 ILE A O 1
ATOM 711 N N . ARG A 1 95 ? -7.098 -3.787 3.869 1.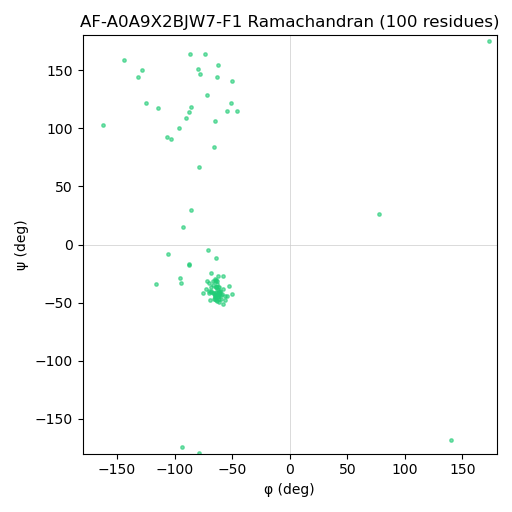00 90.69 95 ARG A N 1
ATOM 712 C CA . ARG A 1 95 ? -7.481 -4.726 4.937 1.00 90.69 95 ARG A CA 1
ATOM 713 C C . ARG A 1 95 ? -7.255 -4.144 6.336 1.00 90.69 95 ARG A C 1
ATOM 715 O O . ARG A 1 95 ? -8.089 -4.368 7.213 1.00 90.69 95 ARG A O 1
ATOM 722 N N . VAL A 1 96 ? -6.160 -3.410 6.544 1.00 87.56 96 VAL A N 1
ATOM 723 C CA . VAL A 1 96 ? -5.854 -2.737 7.818 1.00 87.56 96 VAL A CA 1
ATOM 724 C C . VAL A 1 96 ? -6.806 -1.559 8.065 1.00 87.56 96 VAL A C 1
ATOM 726 O O . VAL A 1 96 ? -7.344 -1.422 9.160 1.00 87.56 96 VAL A O 1
ATOM 729 N N . ASP A 1 97 ? -7.116 -0.763 7.043 1.00 85.69 97 ASP A N 1
ATOM 730 C CA . ASP A 1 97 ? -8.014 0.394 7.160 1.00 85.69 97 ASP A CA 1
ATOM 731 C C . ASP A 1 97 ? -9.451 0.005 7.548 1.00 85.69 97 ASP A C 1
ATOM 733 O O . ASP A 1 97 ? -10.154 0.753 8.228 1.00 85.69 97 ASP A O 1
ATOM 737 N N . V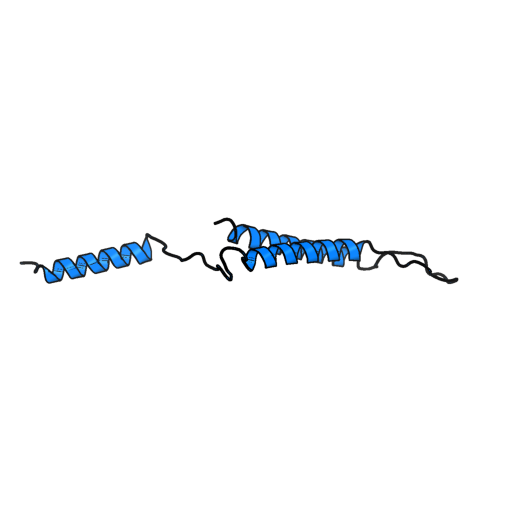AL A 1 98 ? -9.912 -1.180 7.138 1.00 85.31 98 VAL A N 1
ATOM 738 C CA . VAL A 1 98 ? -11.232 -1.700 7.536 1.00 85.31 98 VAL A CA 1
ATOM 739 C C . VAL A 1 98 ? -11.297 -2.001 9.036 1.00 85.31 98 VAL A C 1
ATOM 741 O O . VAL A 1 98 ? -12.365 -1.875 9.641 1.00 85.31 98 VAL A O 1
ATOM 744 N N . VAL A 1 99 ? -10.182 -2.401 9.657 1.00 76.62 99 VAL A N 1
ATOM 745 C CA . VAL A 1 99 ? -10.159 -2.747 11.086 1.00 76.62 99 VAL A CA 1
ATOM 746 C C . VAL A 1 99 ? -9.899 -1.546 11.996 1.00 76.62 99 VAL A C 1
ATOM 748 O O . VAL A 1 99 ? -10.224 -1.629 13.178 1.00 76.62 99 VAL A O 1
ATOM 751 N N . THR A 1 100 ? -9.387 -0.430 11.465 1.00 70.00 100 THR A N 1
ATOM 752 C CA . THR A 1 100 ? -9.117 0.804 12.227 1.00 70.00 100 THR A CA 1
ATOM 753 C C . THR A 1 100 ? -10.305 1.769 12.319 1.00 70.00 100 THR A C 1
ATOM 755 O O . THR A 1 100 ? -10.316 2.617 13.203 1.00 70.00 100 THR A O 1
ATOM 758 N N . LYS A 1 101 ? -11.329 1.646 11.462 1.00 59.88 101 LYS A N 1
ATOM 759 C CA . LYS A 1 101 ? -12.505 2.548 11.410 1.00 59.88 101 LYS A CA 1
ATOM 760 C C . LYS A 1 101 ? -13.661 2.188 12.370 1.00 59.88 101 LYS A C 1
ATOM 762 O O . LYS A 1 101 ? -14.817 2.438 12.031 1.00 59.88 101 LYS A O 1
ATOM 767 N N . ARG A 1 102 ? -13.398 1.566 13.524 1.00 48.91 102 ARG A N 1
ATOM 768 C CA . ARG A 1 102 ? -14.446 1.147 14.481 1.00 48.91 102 ARG A CA 1
ATOM 769 C C . ARG A 1 102 ? -14.424 1.927 15.781 1.00 48.91 102 ARG A C 1
ATOM 771 O O . ARG A 1 102 ? -13.311 2.156 16.292 1.00 48.91 102 ARG A O 1
#

Sequence (102 aa):
MTTTVGSVLENSRDYIINALINYQRLQAPKTWIGSKEENVLILLSELMQVVKELADTLATHTHSGVVAGPATTKGPVQASVITEHGVDSGDFKIRVDVVTKR